Protein AF-A0AAW1HT20-F1 (afdb_monomer_lite)

Radius of gyration: 22.49 Å; chains: 1; bounding box: 61×29×62 Å

Sequence (147 aa):
MLGKKSGVVEKLLQEFPNIVPWQKLLQEFPNIVPWHCMNHRIELAVSDSISDVGAVNHFQIFMDKLYTLYSKSPKNQRELAECASELDLELNKIGRILGTRWVSSSFKTVTAVWYSYQALHSQFKKAQEDVKNRTTTERAMYSALSV

Foldseek 3Di:
DDPPPPCVLVVVVPPQPPDDCVVVVCVVPVPDRDDDDPLQVVLRVVVVVVVVPVVVVVVQVVLVVVLCQCVVDPPLVVQLVVLCVVVVADADRQDHAPPDSGNVVNVSNVVRCVRSVSSLLVSLVVQLPCPPPDDPVRNVVSVVVND

Structure (mmCIF, N/CA/C/O backbone):
data_AF-A0AAW1HT20-F1
#
_entry.id   AF-A0AAW1HT20-F1
#
loop_
_atom_site.group_PDB
_atom_site.id
_atom_site.type_symbol
_atom_site.label_atom_id
_atom_site.label_alt_id
_atom_site.label_comp_id
_atom_site.label_asym_id
_atom_site.label_entity_id
_atom_site.label_seq_id
_atom_site.pdbx_PDB_ins_code
_atom_site.Cartn_x
_atom_site.Cartn_y
_atom_site.Cartn_z
_atom_site.occupancy
_atom_site.B_iso_or_equiv
_atom_site.auth_seq_id
_atom_site.auth_comp_id
_atom_site.auth_asym_id
_atom_site.auth_atom_id
_atom_site.pdbx_PDB_model_num
ATOM 1 N N . MET A 1 1 ? -39.682 6.430 39.116 1.00 31.28 1 MET A N 1
ATOM 2 C CA . MET A 1 1 ? -39.316 5.027 38.828 1.00 31.28 1 MET A CA 1
ATOM 3 C C . MET A 1 1 ? -38.165 5.041 37.835 1.00 31.28 1 MET A C 1
ATOM 5 O O . MET A 1 1 ? -38.383 5.329 36.668 1.00 31.28 1 MET A O 1
ATOM 9 N N . LEU A 1 2 ? -36.936 4.856 38.318 1.00 33.12 2 LEU A N 1
ATOM 10 C CA . LEU A 1 2 ? -35.733 4.826 37.486 1.00 33.12 2 LEU A CA 1
ATOM 11 C C . LEU A 1 2 ? -35.657 3.444 36.826 1.00 33.12 2 LEU A C 1
ATOM 13 O O . LEU A 1 2 ? -35.401 2.446 37.499 1.00 33.12 2 LEU A O 1
ATOM 17 N N . GLY A 1 3 ? -35.965 3.379 35.531 1.00 35.38 3 GLY A N 1
ATOM 18 C CA . GLY A 1 3 ? -35.813 2.162 34.740 1.00 35.38 3 GLY A CA 1
ATOM 19 C C . GLY A 1 3 ? -34.349 1.733 34.749 1.00 35.38 3 GLY A C 1
ATOM 20 O O . GLY A 1 3 ? -33.470 2.523 34.407 1.00 35.38 3 GLY A O 1
ATOM 21 N N . LYS A 1 4 ? -34.092 0.497 35.186 1.00 35.72 4 LYS A N 1
ATOM 22 C CA . LYS A 1 4 ? -32.769 -0.133 35.176 1.00 35.72 4 LYS A CA 1
ATOM 23 C C . LYS A 1 4 ? -32.157 0.043 33.782 1.00 35.72 4 LYS A C 1
ATOM 25 O O . LYS A 1 4 ? -32.705 -0.480 32.813 1.00 35.72 4 LYS A O 1
ATOM 30 N N . LYS A 1 5 ? -31.045 0.782 33.677 1.00 41.28 5 LYS A N 1
ATOM 31 C CA . LYS A 1 5 ? -30.244 0.826 32.449 1.00 41.28 5 LYS A CA 1
ATOM 32 C C . LYS A 1 5 ? -29.877 -0.623 32.124 1.00 41.28 5 LYS A C 1
ATOM 34 O O . LYS A 1 5 ? -29.290 -1.315 32.951 1.00 41.28 5 LYS A O 1
ATOM 39 N N . SER A 1 6 ? -30.345 -1.132 30.984 1.00 41.97 6 SER A N 1
ATOM 40 C CA . SER A 1 6 ? -30.041 -2.504 30.581 1.00 41.97 6 SER A CA 1
ATOM 41 C C . SER A 1 6 ? -28.523 -2.601 30.407 1.00 41.97 6 SER A C 1
ATOM 43 O O . SER A 1 6 ? -27.948 -1.798 29.666 1.00 41.97 6 SER A O 1
ATOM 45 N N . GLY A 1 7 ? -27.881 -3.564 31.077 1.00 38.94 7 GLY A N 1
ATOM 46 C CA . GLY A 1 7 ? -26.419 -3.738 31.091 1.00 38.94 7 GLY A CA 1
ATOM 47 C C . GLY A 1 7 ? -25.774 -3.964 29.715 1.00 38.94 7 GLY A C 1
ATOM 48 O O . GLY A 1 7 ? -24.557 -4.041 29.611 1.00 38.94 7 GLY A O 1
ATOM 49 N N . VAL A 1 8 ? -26.573 -4.040 28.649 1.00 46.72 8 VAL A N 1
ATOM 50 C CA . VAL A 1 8 ? -26.115 -4.046 27.254 1.00 46.72 8 VAL A CA 1
ATOM 51 C C . VAL A 1 8 ? -25.537 -2.685 26.849 1.00 46.72 8 VAL A C 1
ATOM 53 O O . VAL A 1 8 ? -24.519 -2.635 26.169 1.00 46.72 8 VAL A O 1
ATOM 56 N N . VAL A 1 9 ? -26.138 -1.576 27.298 1.00 46.19 9 VAL A N 1
ATOM 57 C CA . VAL A 1 9 ? -25.671 -0.219 26.947 1.00 46.19 9 VAL A CA 1
ATOM 58 C C . VAL A 1 9 ? -24.339 0.087 27.632 1.00 46.19 9 VAL A C 1
ATOM 60 O O . VAL A 1 9 ? -23.459 0.696 27.036 1.00 46.19 9 VAL A O 1
ATOM 63 N N . GLU A 1 10 ? -24.167 -0.387 28.865 1.00 43.56 10 GLU A N 1
ATOM 64 C CA . GLU A 1 10 ? -22.941 -0.205 29.649 1.00 43.56 10 GLU A CA 1
ATOM 65 C C . GLU A 1 10 ? -21.768 -1.028 29.094 1.00 43.56 10 GLU A C 1
ATOM 67 O O . GLU A 1 10 ? -20.646 -0.530 29.055 1.00 43.56 10 GLU A O 1
ATOM 72 N N . LYS A 1 11 ? -22.031 -2.237 28.575 1.00 45.44 11 LYS A N 1
ATOM 73 C CA . LYS A 1 11 ? -21.021 -3.057 27.882 1.00 45.44 11 LYS A CA 1
ATOM 74 C C . LYS A 1 11 ? -20.555 -2.427 26.568 1.00 45.44 11 LYS A C 1
ATOM 76 O O . LYS A 1 11 ? -19.357 -2.328 26.337 1.00 45.44 11 LYS A O 1
ATOM 81 N N . LEU A 1 12 ? -21.481 -1.899 25.764 1.00 43.94 12 LEU A N 1
ATOM 82 C CA . LEU A 1 12 ? -21.146 -1.222 24.502 1.00 43.94 12 LEU A CA 1
ATOM 83 C C . LEU A 1 12 ? -20.331 0.070 24.703 1.00 43.94 12 LEU A C 1
ATOM 85 O O . LEU A 1 12 ? -19.599 0.479 23.807 1.00 43.94 12 LEU A O 1
ATOM 89 N N . LEU A 1 13 ? -20.447 0.714 25.870 1.00 46.69 13 LEU A N 1
ATOM 90 C CA . LEU A 1 13 ? -19.654 1.893 26.239 1.00 46.69 13 LEU A CA 1
ATOM 91 C C . LEU A 1 13 ? -18.237 1.544 26.724 1.00 46.69 13 LEU A C 1
ATOM 93 O O . LEU A 1 13 ? -17.355 2.398 26.657 1.00 46.69 13 LEU A O 1
ATOM 97 N N . GLN A 1 14 ? -18.011 0.322 27.216 1.00 50.59 14 GLN A N 1
ATOM 98 C CA . GLN A 1 14 ? -16.703 -0.140 27.697 1.00 50.59 14 GLN A CA 1
ATOM 99 C C . GLN A 1 14 ? -15.818 -0.733 26.591 1.00 50.59 14 GLN A C 1
ATOM 101 O O . GLN A 1 14 ? -14.603 -0.777 26.763 1.00 50.59 14 GLN A O 1
ATOM 106 N N . GLU A 1 15 ? -16.392 -1.150 25.461 1.00 49.69 15 GLU A N 1
ATOM 107 C CA . GLU A 1 15 ? -15.659 -1.856 24.399 1.00 49.69 15 GLU A CA 1
ATOM 108 C C . GLU A 1 15 ? -14.849 -0.942 23.455 1.00 49.69 15 GLU A C 1
ATOM 110 O O . GLU A 1 15 ? -13.987 -1.445 22.746 1.00 49.69 15 GLU A O 1
ATOM 115 N N . PHE A 1 16 ? -15.032 0.390 23.462 1.00 52.50 16 PHE A N 1
ATOM 116 C CA . PHE A 1 16 ? -14.379 1.272 22.470 1.00 52.50 16 PHE A CA 1
ATOM 117 C C . PHE A 1 16 ? -13.860 2.600 23.068 1.00 52.50 16 PHE A C 1
ATOM 119 O O . PHE A 1 16 ? -14.500 3.645 22.919 1.00 52.50 16 PHE A O 1
ATOM 126 N N . PRO A 1 17 ? -12.689 2.618 23.739 1.00 46.06 17 PRO A N 1
ATOM 127 C CA . PRO A 1 17 ? -12.278 3.754 24.569 1.00 46.06 17 PRO A CA 1
ATOM 128 C C . PRO A 1 17 ? -11.629 4.938 23.828 1.00 46.06 17 PRO A C 1
ATOM 130 O O . PRO A 1 17 ? -11.425 5.986 24.437 1.00 46.06 17 PRO A O 1
ATOM 133 N N . ASN A 1 18 ? -11.271 4.821 22.545 1.00 47.69 18 ASN A N 1
ATOM 134 C CA . ASN A 1 18 ? -10.091 5.563 22.072 1.00 47.69 18 ASN A CA 1
ATOM 135 C C . ASN A 1 18 ? -10.283 6.676 21.029 1.00 47.69 18 ASN A C 1
ATOM 137 O O . ASN A 1 18 ? -9.272 7.211 20.581 1.00 47.69 18 ASN A O 1
ATOM 141 N N . ILE A 1 19 ? -11.497 7.078 20.616 1.00 49.12 19 ILE A N 1
ATOM 142 C CA . ILE A 1 19 ? -11.602 8.023 19.469 1.00 49.12 19 ILE A CA 1
ATOM 143 C C . ILE A 1 19 ? -12.405 9.314 19.718 1.00 49.12 19 ILE A C 1
ATOM 145 O O . ILE A 1 19 ? -12.258 10.272 18.960 1.00 49.12 19 ILE A O 1
ATOM 149 N N . VAL A 1 20 ? -13.157 9.454 20.813 1.00 53.28 20 VAL A N 1
ATOM 150 C CA . VAL A 1 20 ? -13.776 10.743 21.195 1.00 53.28 20 VAL A CA 1
ATOM 151 C C . VAL A 1 20 ? -13.920 10.785 2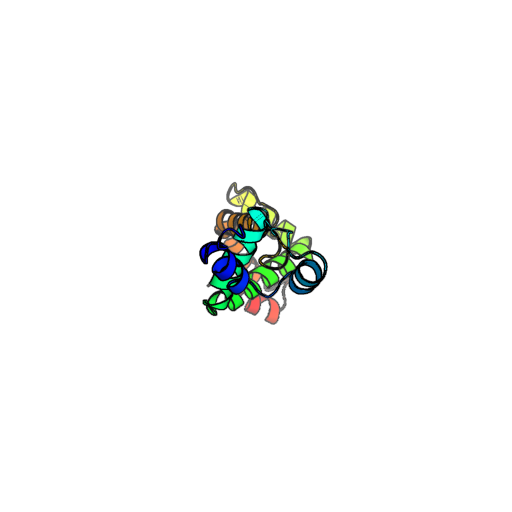2.720 1.00 53.28 20 VAL A C 1
ATOM 153 O O . VAL A 1 20 ? -14.313 9.768 23.294 1.00 53.28 20 VAL A O 1
ATOM 156 N N . PRO A 1 21 ? -13.658 11.914 23.410 1.00 59.47 21 PRO A N 1
ATOM 157 C CA . PRO A 1 21 ? -13.836 12.014 24.857 1.00 59.47 21 PRO A CA 1
ATOM 158 C C . PRO A 1 21 ? -15.329 12.123 25.214 1.00 59.47 21 PRO A C 1
ATOM 160 O O . PRO A 1 21 ? -15.763 13.082 25.849 1.00 59.47 21 PRO A O 1
ATOM 163 N N . TRP A 1 22 ? -16.135 11.128 24.829 1.00 65.69 22 TRP A N 1
ATOM 164 C CA . TRP A 1 22 ? -17.533 10.991 25.247 1.00 65.69 22 TRP A CA 1
ATOM 165 C C . TRP A 1 22 ? -17.656 10.938 26.765 1.00 65.69 22 TRP A C 1
ATOM 167 O O . TRP A 1 22 ? -18.666 11.358 27.311 1.00 65.69 22 TRP A O 1
ATOM 177 N N . GLN A 1 23 ? -16.600 10.496 27.447 1.00 67.06 23 GLN A N 1
ATOM 178 C CA . GLN A 1 23 ? -16.490 10.519 28.900 1.00 67.06 23 GLN A CA 1
ATOM 179 C C . GLN A 1 23 ? -16.712 11.927 29.476 1.00 67.06 23 GLN A C 1
ATOM 181 O O . GLN A 1 23 ? -17.401 12.053 30.481 1.00 67.06 23 GLN A O 1
ATOM 186 N N . LYS A 1 24 ? -16.214 12.989 28.822 1.00 73.94 24 LYS A N 1
ATOM 187 C CA . LYS A 1 24 ? -16.432 14.377 29.271 1.00 73.94 24 LYS A CA 1
ATOM 188 C C . LYS A 1 24 ? -17.866 14.845 29.007 1.00 73.94 24 LYS A C 1
ATOM 190 O O . LYS A 1 24 ? -18.492 15.440 29.873 1.00 73.94 24 LYS A O 1
ATOM 195 N N . LEU A 1 25 ? -18.421 14.500 27.845 1.00 73.75 25 LEU A N 1
ATOM 196 C CA . LEU A 1 25 ? -19.804 14.842 27.487 1.00 73.75 25 LEU A CA 1
ATOM 197 C C . LEU A 1 25 ? -20.839 14.111 28.354 1.00 73.75 25 LEU A C 1
ATOM 199 O O . LEU A 1 25 ? -21.865 14.686 28.693 1.00 73.75 25 LEU A O 1
ATOM 203 N N . LEU A 1 26 ? -20.568 12.866 28.744 1.00 79.38 26 LEU A N 1
ATOM 204 C CA . LEU A 1 26 ? -21.420 12.085 29.643 1.00 79.38 26 LEU A CA 1
ATOM 205 C C . LEU A 1 26 ? -21.334 12.566 31.099 1.00 79.38 26 LEU A C 1
ATOM 207 O O . LEU A 1 26 ? -22.303 12.402 31.838 1.00 79.38 26 LEU A O 1
ATOM 211 N N . GLN A 1 27 ? -20.207 13.166 31.504 1.00 83.25 27 GLN A N 1
ATOM 212 C CA . GLN A 1 27 ? -20.072 13.833 32.804 1.00 83.25 27 GLN A CA 1
ATOM 213 C C . GLN A 1 27 ? -20.932 15.101 32.881 1.00 83.25 27 GLN A C 1
ATOM 215 O O . GLN A 1 27 ? -21.560 15.342 33.908 1.00 83.25 27 GLN A O 1
ATOM 220 N N . GLU A 1 28 ? -20.999 15.883 31.799 1.00 87.50 28 GLU A N 1
ATOM 221 C CA . GLU A 1 28 ? -21.812 17.107 31.738 1.00 87.50 28 GLU A CA 1
ATOM 222 C C . GLU A 1 28 ? -23.297 16.828 31.436 1.00 87.50 28 GLU A C 1
ATOM 224 O O . GLU A 1 28 ? -24.179 17.518 31.945 1.00 87.50 28 GLU A O 1
ATOM 229 N N . PHE A 1 29 ? -23.597 15.786 30.653 1.00 85.31 29 PHE A N 1
ATOM 230 C CA . PHE A 1 29 ? -24.950 15.453 30.201 1.00 85.31 29 PHE A CA 1
ATOM 231 C C . PHE A 1 29 ? -25.235 13.942 30.331 1.00 85.31 29 PHE A C 1
ATOM 233 O O . PHE A 1 29 ? -25.189 13.202 29.343 1.00 85.31 29 PHE A O 1
ATOM 240 N N . PRO A 1 30 ? -25.616 13.454 31.528 1.00 83.25 30 PRO A N 1
ATOM 241 C CA . PRO A 1 30 ? -25.728 12.017 31.828 1.00 83.25 30 PRO A CA 1
ATOM 242 C C . PRO A 1 30 ? -26.869 11.284 31.099 1.00 83.25 30 PRO A C 1
ATOM 244 O O . PRO A 1 30 ? -26.970 10.055 31.172 1.00 83.25 30 PRO A O 1
ATOM 247 N N . ASN A 1 31 ? -27.739 12.031 30.414 1.00 84.88 31 ASN A N 1
ATOM 248 C CA . ASN A 1 31 ? -28.896 11.509 29.685 1.00 84.88 31 ASN A CA 1
ATOM 249 C C . ASN A 1 31 ? -28.655 11.376 28.174 1.00 84.88 31 ASN A C 1
ATOM 251 O O . ASN A 1 31 ? -29.529 10.878 27.467 1.00 84.88 31 ASN A O 1
ATOM 255 N N . ILE A 1 32 ? -27.504 11.822 27.661 1.00 84.31 32 ILE A N 1
ATOM 256 C CA . ILE A 1 32 ? -27.166 11.646 26.247 1.00 84.31 32 ILE A CA 1
ATOM 257 C C . ILE A 1 32 ? -26.827 10.178 25.992 1.00 84.31 32 ILE A C 1
ATOM 259 O O . ILE A 1 32 ? -26.037 9.569 26.710 1.00 84.31 32 ILE A O 1
ATOM 263 N N . VAL A 1 33 ? -27.406 9.618 24.932 1.00 81.12 33 VAL A N 1
ATOM 264 C CA . VAL A 1 33 ? -27.041 8.296 24.422 1.00 81.12 33 VAL A CA 1
ATOM 265 C C . VAL A 1 33 ? -26.129 8.501 23.213 1.00 81.12 33 VAL A C 1
ATOM 267 O O . VAL A 1 33 ? -26.611 8.955 22.172 1.00 81.12 33 VAL A O 1
ATOM 270 N N . PRO A 1 34 ? -24.821 8.207 23.311 1.00 73.00 34 PRO A N 1
ATOM 271 C CA . PRO A 1 34 ? -23.941 8.307 22.161 1.00 73.00 34 PRO A CA 1
ATOM 272 C C . PRO A 1 34 ? -24.320 7.223 21.151 1.00 73.00 34 PRO A C 1
ATOM 274 O O . PRO A 1 34 ? -24.384 6.036 21.469 1.00 73.00 34 PRO A O 1
ATOM 277 N N . TRP A 1 35 ? -24.574 7.638 19.914 1.00 81.06 35 TRP A N 1
ATOM 278 C CA . TRP A 1 35 ? -24.861 6.727 18.816 1.00 81.06 35 TRP A CA 1
ATOM 279 C C . TRP A 1 35 ? -23.875 6.960 17.680 1.00 81.06 35 TRP A C 1
ATOM 281 O O . TRP A 1 35 ? -23.965 7.934 16.934 1.00 81.06 35 TRP A O 1
ATOM 291 N N . HIS A 1 36 ? -22.920 6.047 17.537 1.00 75.69 36 HIS A N 1
ATOM 292 C CA . HIS A 1 36 ? -21.986 6.084 16.421 1.00 75.69 36 HIS A CA 1
ATOM 293 C C . HIS A 1 36 ? -22.686 5.740 15.107 1.00 75.69 36 HIS A C 1
ATOM 295 O O . HIS A 1 36 ? -23.454 4.773 15.044 1.00 75.69 36 HIS A O 1
ATOM 301 N N . CYS A 1 37 ? -22.379 6.495 14.048 1.00 84.44 37 CYS A N 1
ATOM 302 C CA . CYS A 1 37 ? -22.800 6.143 12.698 1.00 84.44 37 CYS A CA 1
ATOM 303 C C . CYS A 1 37 ? -22.188 4.797 12.276 1.00 84.44 37 CYS A C 1
ATOM 305 O O . CYS A 1 37 ? -21.128 4.402 12.767 1.00 84.44 37 CYS A O 1
ATOM 307 N N . MET A 1 38 ? -22.846 4.102 11.344 1.00 84.31 38 MET A N 1
ATOM 308 C CA . MET A 1 38 ? -22.401 2.781 10.886 1.00 84.31 38 MET A CA 1
ATOM 309 C C . MET A 1 38 ? -20.953 2.801 10.380 1.00 84.31 38 MET A C 1
ATOM 311 O O . MET A 1 38 ? -20.167 1.930 10.734 1.00 84.31 38 MET A O 1
ATOM 315 N N . ASN A 1 39 ? -20.566 3.842 9.637 1.00 82.94 39 ASN A N 1
ATOM 316 C CA . ASN A 1 39 ? -19.201 3.978 9.124 1.00 82.94 39 ASN A CA 1
ATOM 317 C C . ASN A 1 39 ? -18.157 4.028 10.241 1.00 82.94 39 ASN A C 1
ATOM 319 O O . ASN A 1 39 ? -17.105 3.415 10.116 1.00 82.94 39 ASN A O 1
ATOM 323 N N . HIS A 1 40 ? -18.457 4.718 11.343 1.00 81.62 40 HIS A N 1
ATOM 324 C CA . HIS A 1 40 ? -17.547 4.772 12.481 1.00 81.62 40 HIS A CA 1
ATOM 325 C C . HIS A 1 40 ? -17.454 3.424 13.203 1.00 81.62 40 HIS A C 1
ATOM 327 O O . HIS A 1 40 ? -16.367 3.025 13.600 1.00 81.62 40 HIS A O 1
ATOM 333 N N . ARG A 1 41 ? -18.574 2.699 13.337 1.00 84.81 41 ARG A N 1
ATOM 334 C CA . ARG A 1 41 ? -18.572 1.351 13.930 1.00 84.81 41 ARG A CA 1
ATOM 335 C C . ARG A 1 41 ? -17.735 0.371 13.108 1.00 84.81 41 ARG A C 1
ATOM 337 O O . ARG A 1 41 ? -16.984 -0.406 13.680 1.00 84.81 41 ARG A O 1
ATOM 344 N N . ILE A 1 42 ? -17.844 0.430 11.780 1.00 86.81 42 ILE A N 1
ATOM 345 C CA . ILE A 1 42 ? -17.045 -0.407 10.875 1.00 86.81 42 ILE A CA 1
ATOM 346 C C . ILE A 1 42 ? -15.559 -0.045 10.975 1.00 86.81 42 ILE A C 1
ATOM 348 O O . ILE A 1 42 ? -14.726 -0.942 11.021 1.00 86.81 42 ILE A O 1
ATOM 352 N N . GLU A 1 43 ? -15.222 1.245 11.048 1.00 84.62 43 GLU A N 1
ATOM 353 C CA . GLU A 1 43 ? -13.836 1.693 11.236 1.00 84.62 43 GLU A CA 1
ATOM 354 C C . GLU A 1 43 ? -13.226 1.140 12.529 1.00 84.62 43 GLU A C 1
ATOM 356 O O . GLU A 1 43 ? -12.122 0.607 12.491 1.00 84.62 43 GLU A O 1
ATOM 361 N N . LEU A 1 44 ? -13.957 1.210 13.648 1.00 82.88 44 LEU A N 1
ATOM 362 C CA . LEU A 1 44 ? -13.515 0.643 14.925 1.00 82.88 44 LEU A CA 1
ATOM 363 C C . LEU A 1 44 ? -13.309 -0.871 14.824 1.00 82.88 44 LEU A C 1
ATOM 365 O O . LEU A 1 44 ? -12.219 -1.353 15.106 1.00 82.88 44 LEU A O 1
ATOM 369 N N . ALA A 1 45 ? -14.306 -1.604 14.321 1.00 86.12 45 ALA A N 1
ATOM 370 C CA . ALA A 1 45 ? -14.225 -3.058 14.195 1.00 86.12 45 ALA A CA 1
ATOM 371 C C . ALA A 1 45 ? -13.043 -3.515 13.320 1.00 86.12 45 ALA A C 1
ATOM 373 O O . ALA A 1 45 ? -12.369 -4.497 13.634 1.00 86.12 45 ALA A O 1
ATOM 374 N N . VAL A 1 46 ? -12.770 -2.797 12.225 1.00 85.75 46 VAL A N 1
ATOM 375 C CA . VAL A 1 46 ? -11.612 -3.067 11.362 1.00 85.75 46 VAL A CA 1
ATOM 376 C C . VAL A 1 46 ? -10.308 -2.705 12.067 1.00 85.75 46 VAL A C 1
ATOM 378 O O . VAL A 1 46 ? -9.365 -3.485 11.996 1.00 85.75 46 VAL A O 1
AT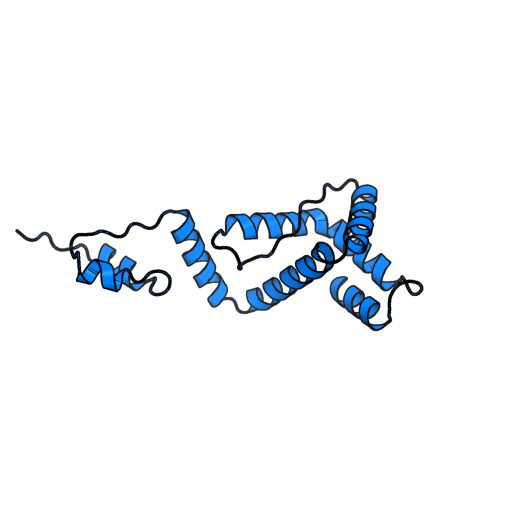OM 381 N N . SER A 1 47 ? -10.247 -1.567 12.762 1.00 83.44 47 SER A N 1
ATOM 382 C CA . SER A 1 47 ? -9.064 -1.166 13.532 1.00 83.44 47 SER A CA 1
ATOM 383 C C . SER A 1 47 ? -8.689 -2.211 14.583 1.00 83.44 47 SER A C 1
ATOM 385 O O . SER A 1 47 ? -7.524 -2.594 14.654 1.00 83.44 47 SER A O 1
ATOM 387 N N . ASP A 1 48 ? -9.667 -2.705 15.342 1.00 84.00 48 ASP A N 1
ATOM 388 C CA . ASP A 1 48 ? -9.450 -3.715 16.383 1.00 84.00 48 ASP A CA 1
ATOM 389 C C . ASP A 1 48 ? -8.982 -5.045 15.768 1.00 84.00 48 ASP A C 1
ATOM 391 O O . ASP A 1 48 ? -7.985 -5.632 16.191 1.00 84.00 48 ASP A O 1
ATOM 395 N N . SER A 1 49 ? -9.617 -5.463 14.667 1.00 85.44 49 SER A N 1
ATOM 396 C CA . SER A 1 49 ? -9.209 -6.667 13.926 1.00 85.44 49 SER A CA 1
ATOM 397 C C . SER A 1 49 ? -7.775 -6.565 13.387 1.00 85.44 49 SER A C 1
ATOM 399 O O . SER A 1 49 ? -7.056 -7.558 13.311 1.00 85.44 49 SER A O 1
ATOM 401 N N . ILE A 1 50 ? -7.349 -5.367 12.981 1.00 84.75 50 ILE A N 1
ATOM 402 C CA . ILE A 1 50 ? -6.002 -5.115 12.459 1.00 84.75 50 ILE A CA 1
ATOM 403 C C . ILE A 1 50 ? -4.966 -5.101 13.581 1.00 84.75 50 ILE A C 1
ATOM 405 O O . ILE A 1 50 ? -3.868 -5.617 13.376 1.00 84.75 50 ILE A O 1
ATOM 409 N N . SER A 1 51 ? -5.294 -4.556 14.757 1.00 80.00 51 SER A N 1
ATOM 410 C CA . SER A 1 51 ? -4.378 -4.586 15.903 1.00 80.00 51 SER A CA 1
ATOM 411 C C . SER A 1 51 ? -4.068 -6.004 16.380 1.00 80.00 51 SER A C 1
ATOM 413 O O . SER A 1 51 ? -2.954 -6.251 16.841 1.00 80.00 51 SER A O 1
ATOM 415 N N . ASP A 1 52 ? -4.999 -6.938 16.192 1.00 81.31 52 ASP A N 1
ATOM 416 C CA . ASP A 1 52 ? -4.807 -8.346 16.547 1.00 81.31 52 ASP A CA 1
ATOM 417 C C . ASP A 1 52 ? -3.941 -9.102 15.522 1.00 81.31 52 ASP A C 1
ATOM 419 O O . ASP A 1 52 ? -3.278 -10.088 15.853 1.00 81.31 52 ASP A O 1
ATOM 423 N N . VAL A 1 53 ? -3.898 -8.635 14.267 1.00 83.12 53 VAL A N 1
ATOM 424 C CA . VAL A 1 53 ? -3.177 -9.289 13.167 1.00 83.12 53 VAL A CA 1
ATOM 425 C C . VAL A 1 53 ? -1.939 -8.480 12.779 1.00 83.12 53 VAL A C 1
ATOM 427 O O . VAL A 1 53 ? -1.941 -7.685 11.838 1.00 83.12 53 VAL A O 1
ATOM 430 N N . GLY A 1 54 ? -0.812 -8.760 13.439 1.00 76.31 54 GLY A N 1
ATOM 431 C CA . GLY A 1 54 ? 0.458 -8.058 13.197 1.00 76.31 54 GLY A CA 1
ATOM 432 C C . GLY A 1 54 ? 0.973 -8.099 11.745 1.00 76.31 54 GLY A C 1
ATOM 433 O O . GLY A 1 54 ? 1.729 -7.219 11.334 1.00 76.31 54 GLY A O 1
ATOM 434 N N . ALA A 1 55 ? 0.539 -9.070 10.932 1.00 79.00 55 ALA A N 1
ATOM 435 C CA . ALA A 1 55 ? 0.886 -9.151 9.509 1.00 79.00 55 ALA A CA 1
ATOM 436 C C . ALA A 1 55 ? 0.339 -7.972 8.679 1.00 79.00 55 ALA A C 1
ATOM 438 O O . ALA A 1 55 ? 0.944 -7.603 7.669 1.00 79.00 55 ALA A O 1
ATOM 439 N N . VAL A 1 56 ? -0.758 -7.342 9.117 1.00 84.88 56 VAL A N 1
ATOM 440 C CA . VAL A 1 56 ? -1.366 -6.206 8.410 1.00 84.88 56 VAL A CA 1
ATOM 441 C C . VAL A 1 56 ? -0.422 -5.002 8.369 1.00 84.88 56 VAL A C 1
ATOM 443 O O . VAL A 1 56 ? -0.420 -4.267 7.384 1.00 84.88 56 VAL A O 1
ATOM 446 N N . ASN A 1 57 ? 0.464 -4.851 9.358 1.00 85.19 57 ASN A N 1
ATOM 447 C CA . ASN A 1 57 ? 1.471 -3.787 9.364 1.00 85.19 57 ASN A CA 1
ATOM 448 C C . ASN A 1 57 ? 2.429 -3.893 8.167 1.00 85.19 57 ASN A C 1
ATOM 450 O O . ASN A 1 57 ? 2.723 -2.893 7.512 1.00 85.19 57 ASN A O 1
ATOM 454 N N . HIS A 1 58 ? 2.887 -5.104 7.831 1.00 88.06 58 HIS A N 1
ATOM 455 C CA . HIS A 1 58 ? 3.750 -5.313 6.664 1.00 88.06 58 HIS A CA 1
ATOM 456 C C . HIS A 1 58 ? 3.014 -4.998 5.360 1.00 88.06 58 HIS A C 1
ATOM 458 O O . HIS A 1 58 ? 3.578 -4.358 4.470 1.00 88.06 58 HIS A O 1
ATOM 464 N N . PHE A 1 59 ? 1.742 -5.393 5.271 1.00 89.69 59 PHE A N 1
ATOM 465 C CA . PHE A 1 59 ? 0.902 -5.078 4.121 1.00 89.69 59 PHE A CA 1
ATOM 466 C C . PHE A 1 59 ? 0.676 -3.567 3.974 1.00 89.69 59 PHE A C 1
ATOM 468 O O . PHE A 1 59 ? 0.804 -3.030 2.876 1.00 89.69 59 PHE A O 1
ATOM 475 N N . GLN A 1 60 ? 0.430 -2.851 5.073 1.00 90.62 60 GLN A N 1
ATOM 476 C CA . GLN A 1 60 ? 0.309 -1.394 5.064 1.00 90.62 60 GLN A CA 1
ATOM 477 C C . GLN A 1 60 ? 1.586 -0.721 4.555 1.00 90.62 60 GLN A C 1
ATOM 479 O O . GLN A 1 60 ? 1.517 0.116 3.656 1.00 90.62 60 GLN A O 1
ATOM 484 N N . ILE A 1 61 ? 2.754 -1.142 5.047 1.00 90.00 61 ILE A N 1
ATOM 485 C CA . ILE A 1 61 ? 4.049 -0.623 4.585 1.00 90.00 61 ILE A CA 1
ATOM 486 C C . ILE A 1 61 ? 4.239 -0.876 3.084 1.00 90.00 61 ILE A C 1
ATOM 488 O O . ILE A 1 61 ? 4.729 -0.002 2.365 1.00 90.00 61 ILE A O 1
ATOM 492 N N . PHE A 1 62 ? 3.862 -2.058 2.593 1.00 91.50 62 PHE A N 1
ATOM 493 C CA . PHE A 1 62 ? 3.914 -2.376 1.167 1.00 91.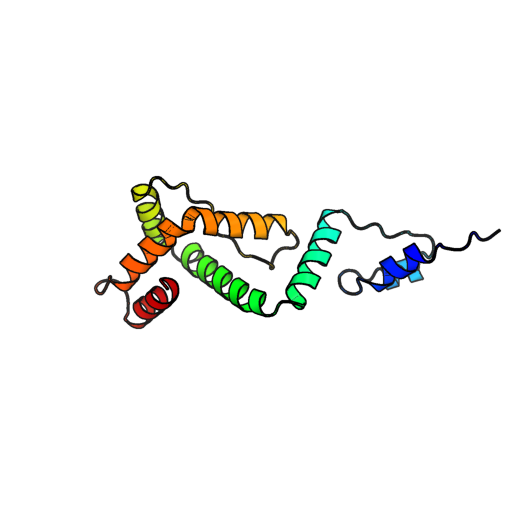50 62 PHE A CA 1
ATOM 494 C C . PHE A 1 62 ? 3.017 -1.440 0.344 1.00 91.50 62 PHE A C 1
ATOM 496 O O . PHE A 1 62 ? 3.482 -0.825 -0.619 1.00 91.50 62 PHE A O 1
ATOM 503 N N . MET A 1 63 ? 1.766 -1.252 0.760 1.00 93.50 63 MET A N 1
ATOM 504 C CA . MET A 1 63 ? 0.815 -0.370 0.078 1.00 93.50 63 MET A CA 1
ATOM 505 C C . MET A 1 63 ? 1.267 1.098 0.098 1.00 93.50 63 MET A C 1
ATOM 507 O O . MET A 1 63 ? 1.164 1.788 -0.917 1.00 93.50 63 MET A O 1
ATOM 511 N N . ASP A 1 64 ? 1.851 1.575 1.200 1.00 92.19 64 ASP A N 1
ATOM 512 C CA . ASP A 1 64 ? 2.409 2.929 1.296 1.00 92.19 64 ASP A CA 1
ATOM 513 C C . ASP A 1 64 ? 3.635 3.129 0.392 1.00 92.19 64 ASP A C 1
ATOM 515 O O . ASP A 1 64 ? 3.833 4.217 -0.172 1.00 92.19 64 ASP A O 1
ATOM 519 N N . LYS A 1 65 ? 4.447 2.081 0.199 1.00 91.81 65 LYS A N 1
ATOM 520 C CA . LYS A 1 65 ? 5.543 2.086 -0.779 1.00 91.81 65 LYS A CA 1
ATOM 521 C C . LYS A 1 65 ? 5.008 2.161 -2.204 1.00 91.81 65 LYS A C 1
ATOM 523 O O . LYS A 1 65 ? 5.490 3.012 -2.950 1.00 91.81 65 LYS A O 1
ATOM 528 N N . LEU A 1 66 ? 4.000 1.362 -2.567 1.00 93.44 66 LEU A N 1
ATOM 529 C CA . LEU A 1 66 ? 3.349 1.448 -3.883 1.00 93.44 66 LEU A CA 1
ATOM 530 C C . LEU A 1 66 ? 2.770 2.841 -4.128 1.00 93.44 66 LEU A C 1
ATOM 532 O O . LEU A 1 66 ? 3.051 3.462 -5.154 1.00 93.44 66 LEU A O 1
ATOM 536 N N . TYR A 1 67 ? 2.030 3.374 -3.155 1.00 93.44 67 TYR A N 1
ATOM 537 C CA . TYR A 1 67 ? 1.513 4.734 -3.223 1.00 93.44 67 TYR A CA 1
ATOM 538 C C . TYR A 1 67 ? 2.641 5.735 -3.473 1.00 93.44 67 TYR A C 1
ATOM 540 O O . TYR A 1 67 ? 2.541 6.574 -4.363 1.00 93.44 67 TYR A O 1
ATOM 548 N N . THR A 1 68 ? 3.738 5.654 -2.721 1.00 92.62 68 THR A N 1
ATOM 549 C CA . THR A 1 68 ? 4.883 6.563 -2.863 1.00 92.62 68 THR A CA 1
ATOM 550 C C . THR A 1 68 ? 5.548 6.438 -4.234 1.00 92.62 68 THR A C 1
ATOM 552 O O . THR A 1 68 ? 5.887 7.456 -4.839 1.00 92.62 68 THR A O 1
ATOM 555 N N . LEU A 1 69 ? 5.699 5.212 -4.735 1.00 92.19 69 LEU A N 1
ATOM 556 C CA . LEU A 1 69 ? 6.354 4.897 -6.001 1.00 92.19 69 LEU A CA 1
ATOM 557 C C . LEU A 1 69 ? 5.648 5.530 -7.201 1.00 92.19 69 LEU A C 1
ATOM 559 O O . LEU A 1 69 ? 6.307 6.087 -8.083 1.00 92.19 69 LEU A O 1
ATOM 563 N N . TYR A 1 70 ? 4.315 5.462 -7.212 1.00 93.06 70 TYR A N 1
ATOM 564 C CA . TYR A 1 70 ? 3.509 5.978 -8.311 1.00 93.06 70 TYR A CA 1
ATOM 565 C C . TYR A 1 70 ? 3.071 7.420 -8.080 1.00 93.06 70 TYR A C 1
ATOM 567 O O . TYR A 1 70 ? 3.127 8.211 -9.009 1.00 93.06 70 TYR A O 1
ATOM 575 N N . SER A 1 71 ? 2.710 7.839 -6.865 1.00 91.31 71 SER A N 1
ATOM 576 C CA . SER A 1 71 ? 2.269 9.227 -6.619 1.00 91.31 71 SER A CA 1
ATOM 577 C C . SER A 1 71 ? 3.369 10.270 -6.835 1.00 91.31 71 SER A C 1
ATOM 579 O O . SER A 1 71 ? 3.059 11.391 -7.233 1.00 91.31 71 SER A O 1
ATOM 581 N N . LYS A 1 72 ? 4.642 9.921 -6.600 1.00 89.38 72 LYS A N 1
ATOM 582 C CA . LYS A 1 72 ? 5.769 10.865 -6.707 1.00 89.38 72 LYS A CA 1
ATOM 583 C C . LYS A 1 72 ? 6.427 10.911 -8.084 1.00 89.38 72 LYS A C 1
ATOM 585 O O . LYS A 1 72 ? 7.163 11.853 -8.357 1.00 89.38 72 LYS A O 1
ATOM 590 N N . SER A 1 73 ? 6.205 9.910 -8.936 1.00 90.56 73 SER A N 1
ATOM 591 C CA . SER A 1 73 ? 6.900 9.780 -10.220 1.00 90.56 73 SER A CA 1
ATOM 592 C C . SER A 1 73 ? 5.911 9.652 -11.381 1.00 90.56 73 SER A C 1
ATOM 594 O O . SER A 1 73 ? 5.407 8.556 -11.643 1.00 90.56 73 SER A O 1
ATOM 596 N N . PRO A 1 74 ? 5.686 10.737 -12.148 1.00 91.69 74 PRO A N 1
ATOM 597 C CA . PRO A 1 74 ? 4.904 10.683 -13.383 1.00 91.69 74 PRO A CA 1
ATOM 598 C C . PRO A 1 74 ? 5.496 9.722 -14.425 1.00 91.69 74 PRO A C 1
ATOM 600 O O . PRO A 1 74 ? 4.782 9.227 -15.290 1.00 91.69 74 PRO A O 1
ATOM 603 N N . LYS A 1 75 ? 6.807 9.446 -14.362 1.00 92.19 75 LYS A N 1
ATOM 604 C CA . LYS A 1 75 ? 7.460 8.442 -15.213 1.00 92.19 75 LYS A CA 1
ATOM 605 C C . LYS A 1 75 ? 6.976 7.031 -14.866 1.00 92.19 75 LYS A C 1
ATOM 607 O O . LYS A 1 75 ? 6.504 6.335 -15.753 1.00 92.19 75 LYS A O 1
ATOM 612 N N . ASN A 1 76 ? 7.001 6.654 -13.586 1.00 92.38 76 ASN A N 1
ATOM 613 C CA . ASN A 1 76 ? 6.526 5.334 -13.154 1.00 92.38 76 ASN A CA 1
ATOM 614 C C . ASN A 1 76 ? 5.028 5.142 -13.442 1.00 92.38 76 ASN A C 1
ATOM 616 O O . ASN A 1 76 ? 4.613 4.037 -13.769 1.00 92.38 76 ASN A O 1
ATOM 620 N N . GLN A 1 77 ? 4.218 6.205 -13.337 1.00 93.50 77 GLN A N 1
ATOM 621 C CA . GLN A 1 77 ? 2.799 6.143 -13.713 1.00 93.50 77 GLN A CA 1
ATOM 622 C C . GLN A 1 77 ? 2.610 5.853 -15.204 1.00 93.50 77 GLN A C 1
ATOM 624 O O . GLN A 1 77 ? 1.773 5.027 -15.551 1.00 93.50 77 GLN A O 1
ATOM 629 N N . ARG A 1 78 ? 3.385 6.510 -16.079 1.00 94.19 78 ARG A N 1
ATOM 630 C CA . ARG A 1 78 ? 3.321 6.271 -17.528 1.00 94.19 78 ARG A CA 1
ATOM 631 C C . ARG A 1 78 ? 3.743 4.853 -17.887 1.00 94.19 78 ARG A C 1
ATOM 633 O O . ARG A 1 78 ? 3.002 4.176 -18.580 1.00 94.19 78 ARG A O 1
ATOM 640 N N . GLU A 1 79 ? 4.859 4.381 -17.341 1.00 93.75 79 GLU A N 1
ATOM 641 C CA . GLU A 1 79 ? 5.328 3.008 -17.572 1.00 93.75 79 GLU A CA 1
ATOM 642 C C . GLU A 1 79 ? 4.312 1.959 -17.086 1.00 93.75 79 GLU A C 1
ATOM 644 O O . GLU A 1 79 ? 4.114 0.932 -17.734 1.00 93.75 79 GLU A O 1
ATOM 649 N N . LEU A 1 80 ? 3.633 2.214 -15.961 1.00 94.75 80 LEU A N 1
ATOM 650 C CA . LEU A 1 80 ? 2.554 1.347 -15.488 1.00 94.75 80 LEU A CA 1
ATOM 651 C C . LEU A 1 80 ? 1.340 1.387 -16.427 1.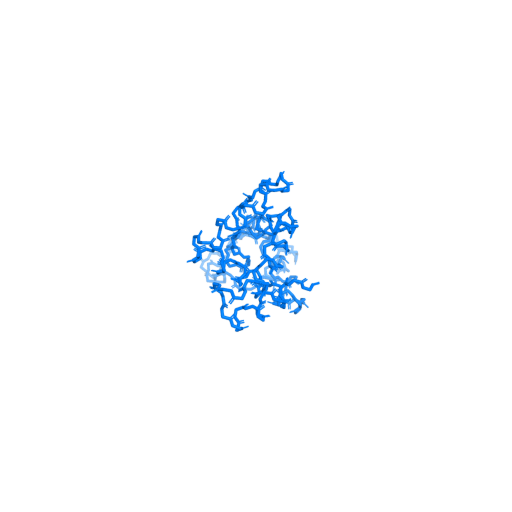00 94.75 80 LEU A C 1
ATOM 653 O O . LEU A 1 80 ? 0.773 0.340 -16.724 1.00 94.75 80 LEU A O 1
ATOM 657 N N . ALA A 1 81 ? 0.950 2.573 -16.901 1.00 94.44 81 ALA A N 1
ATOM 658 C CA . ALA A 1 81 ? -0.155 2.739 -17.843 1.00 94.44 81 ALA A CA 1
ATOM 659 C C . ALA A 1 81 ? 0.120 2.056 -19.190 1.00 94.44 81 ALA A C 1
ATOM 661 O O . ALA A 1 81 ? -0.781 1.445 -19.753 1.00 94.44 81 ALA A O 1
ATOM 662 N N . GLU A 1 82 ? 1.363 2.091 -19.671 1.00 95.06 82 GLU A N 1
ATOM 663 C CA . GLU A 1 82 ? 1.799 1.345 -20.855 1.00 95.06 82 GLU A CA 1
ATOM 664 C C . GLU A 1 82 ? 1.637 -0.166 -20.639 1.00 95.06 82 GLU A C 1
ATOM 666 O O . GLU A 1 82 ? 1.014 -0.839 -21.456 1.00 95.06 82 GLU A O 1
ATOM 671 N N . CYS A 1 83 ? 2.099 -0.692 -19.498 1.00 94.12 83 CYS A N 1
ATOM 672 C CA . CYS A 1 83 ? 1.934 -2.111 -19.164 1.00 94.12 83 CYS A CA 1
ATOM 673 C C . CYS A 1 83 ? 0.464 -2.520 -18.999 1.00 94.12 83 CYS A C 1
ATOM 675 O O . CYS A 1 83 ? 0.106 -3.650 -19.314 1.00 94.12 83 CYS A O 1
ATOM 677 N N . ALA A 1 84 ? -0.386 -1.628 -18.493 1.00 94.62 84 ALA A N 1
ATOM 678 C CA . ALA A 1 84 ? -1.815 -1.888 -18.371 1.00 94.62 84 ALA A CA 1
ATOM 679 C C . ALA A 1 84 ? -2.519 -1.867 -19.732 1.00 94.62 84 ALA A C 1
ATOM 681 O O . ALA A 1 84 ? -3.337 -2.739 -19.994 1.00 94.62 84 ALA A O 1
ATOM 682 N N . SER A 1 85 ? -2.147 -0.933 -20.611 1.00 95.06 85 SER A N 1
ATOM 683 C CA . SER A 1 85 ? -2.649 -0.850 -21.987 1.00 95.06 85 SER A CA 1
ATOM 684 C C . SER A 1 85 ? -2.290 -2.099 -22.801 1.00 95.06 85 SER A C 1
ATOM 686 O O . SER A 1 85 ? -3.134 -2.638 -23.508 1.00 95.06 85 SER A O 1
ATO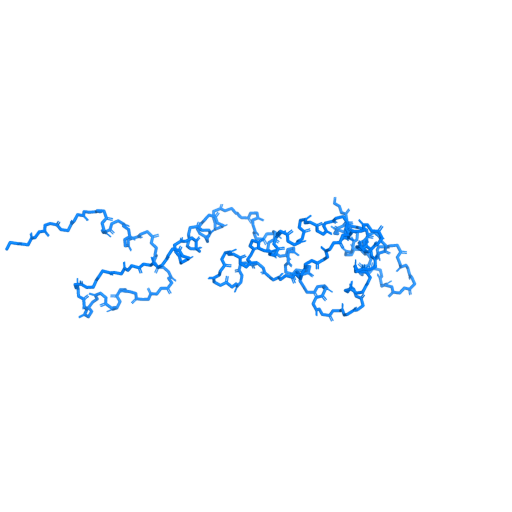M 688 N N . GLU A 1 86 ? -1.069 -2.627 -22.643 1.00 94.31 86 GLU A N 1
ATOM 689 C CA . GLU A 1 86 ? -0.650 -3.900 -23.258 1.00 94.31 86 GLU A CA 1
ATOM 690 C C . GLU A 1 86 ? -1.511 -5.100 -22.818 1.00 94.31 86 GLU A C 1
ATOM 692 O O . GLU A 1 86 ? -1.630 -6.074 -23.559 1.00 94.31 86 GLU A O 1
ATOM 697 N N . LEU A 1 87 ? -2.092 -5.036 -21.617 1.00 93.25 87 LEU A N 1
ATOM 698 C CA . LEU A 1 87 ? -2.921 -6.088 -21.022 1.00 93.25 87 LEU A CA 1
ATOM 699 C C . LEU A 1 87 ? -4.428 -5.786 -21.093 1.00 93.25 87 LEU A C 1
ATOM 701 O O . LEU A 1 87 ? -5.211 -6.554 -20.540 1.00 93.25 87 LEU A O 1
ATOM 705 N N . ASP A 1 88 ? -4.824 -4.683 -21.739 1.00 93.19 88 ASP A N 1
ATOM 706 C CA . ASP A 1 88 ? -6.205 -4.177 -21.793 1.00 93.19 88 ASP A CA 1
ATOM 707 C C . ASP A 1 88 ? -6.854 -4.020 -20.398 1.00 93.19 88 ASP A C 1
ATOM 709 O O . ASP A 1 88 ? -8.010 -4.368 -20.158 1.00 93.19 88 ASP A O 1
ATOM 713 N N . LEU A 1 89 ? -6.071 -3.524 -19.432 1.00 92.81 89 LEU A N 1
ATOM 714 C CA . LEU A 1 89 ? -6.496 -3.313 -18.047 1.00 92.81 89 LEU A CA 1
ATOM 715 C C . LEU A 1 89 ? -6.767 -1.835 -17.756 1.00 92.81 89 LEU A C 1
ATOM 717 O O . LEU A 1 89 ? -5.930 -0.964 -18.000 1.00 92.81 89 LEU A O 1
ATOM 721 N N . GLU A 1 90 ? -7.902 -1.553 -17.117 1.00 91.12 90 GLU A N 1
ATOM 722 C CA . GLU A 1 90 ? -8.215 -0.217 -16.611 1.00 91.12 90 GLU A CA 1
ATOM 723 C C . GLU A 1 90 ? -7.550 0.026 -15.246 1.00 91.12 90 GLU A C 1
ATOM 725 O O . GLU A 1 90 ? -7.819 -0.657 -14.251 1.00 91.12 90 GLU A O 1
ATOM 730 N N . LEU A 1 91 ? -6.672 1.032 -15.179 1.00 90.31 91 LEU A N 1
ATOM 731 C CA . LEU A 1 91 ? -5.990 1.396 -13.940 1.00 90.31 91 LEU A CA 1
ATOM 732 C C . LEU A 1 91 ? -6.831 2.332 -13.078 1.00 90.31 91 LEU A C 1
ATOM 734 O O . LEU A 1 91 ? -7.132 3.466 -13.446 1.00 90.31 91 LEU A O 1
ATOM 738 N N . ASN A 1 92 ? -7.081 1.891 -11.850 1.00 90.69 92 ASN A N 1
ATOM 739 C CA . ASN A 1 92 ? -7.613 2.742 -10.799 1.00 90.69 92 ASN A CA 1
ATOM 740 C C . ASN A 1 92 ? -6.485 3.416 -10.009 1.00 90.69 92 ASN A C 1
ATOM 742 O O . ASN A 1 92 ? -5.397 2.867 -9.828 1.00 90.69 92 ASN A O 1
ATOM 746 N N . LYS A 1 93 ? -6.753 4.618 -9.489 1.00 88.38 93 LYS A N 1
ATOM 747 C CA . LYS A 1 93 ? -5.771 5.368 -8.698 1.00 88.38 93 LYS A CA 1
ATOM 748 C C . LYS A 1 93 ? -5.413 4.612 -7.415 1.00 88.38 93 LYS A C 1
ATOM 750 O O . LYS A 1 93 ? -6.266 4.404 -6.553 1.00 88.38 93 LYS A O 1
ATOM 755 N N . ILE A 1 94 ? -4.129 4.297 -7.253 1.00 92.00 94 ILE A N 1
ATOM 756 C CA . ILE A 1 94 ? -3.592 3.707 -6.023 1.00 92.00 94 ILE A CA 1
ATOM 757 C C . ILE A 1 94 ? -3.527 4.796 -4.944 1.00 92.00 94 ILE A C 1
ATOM 759 O O . ILE A 1 94 ? -2.831 5.804 -5.095 1.00 92.00 94 ILE A O 1
ATOM 763 N N . GLY A 1 95 ? -4.296 4.611 -3.871 1.00 91.06 95 GLY A N 1
ATOM 764 C CA . GLY A 1 95 ? -4.309 5.457 -2.679 1.00 91.06 95 GLY A CA 1
ATOM 765 C C . GLY A 1 95 ? -3.450 4.906 -1.538 1.00 91.06 95 GLY A C 1
ATOM 766 O O . GLY A 1 95 ? -2.665 3.978 -1.719 1.00 91.06 95 GLY A O 1
ATOM 767 N N . ARG A 1 96 ? -3.617 5.484 -0.346 1.00 90.94 96 ARG A N 1
ATOM 768 C CA . ARG A 1 96 ? -3.103 4.926 0.914 1.00 90.94 96 ARG A CA 1
ATOM 769 C C . ARG A 1 96 ? -4.197 4.123 1.606 1.00 90.94 96 ARG A C 1
ATOM 771 O O . ARG A 1 96 ? -5.376 4.446 1.459 1.00 90.94 96 ARG A O 1
ATOM 778 N N . ILE A 1 97 ? -3.805 3.142 2.409 1.00 90.81 97 ILE A N 1
ATOM 779 C CA . ILE A 1 97 ? -4.727 2.362 3.242 1.00 90.81 97 ILE A CA 1
ATOM 780 C C . ILE A 1 97 ? -4.531 2.704 4.717 1.00 90.81 97 ILE A C 1
ATOM 782 O O . ILE A 1 97 ? -3.468 3.181 5.104 1.00 90.81 97 ILE A O 1
ATOM 786 N N . LEU A 1 98 ? -5.569 2.490 5.528 1.00 83.94 98 LEU A N 1
ATOM 787 C CA . LEU A 1 98 ? -5.534 2.607 6.997 1.00 83.94 98 LEU A CA 1
ATOM 788 C C . LEU A 1 98 ? -5.078 3.979 7.546 1.00 83.94 98 LEU A C 1
ATOM 790 O O . LEU A 1 98 ? -4.810 4.121 8.732 1.00 83.94 98 LEU A O 1
ATOM 794 N N . GLY A 1 99 ? -4.993 5.005 6.691 1.00 71.75 99 GLY A N 1
ATOM 795 C CA . GLY A 1 99 ? -4.608 6.372 7.067 1.00 71.75 99 GLY A CA 1
ATOM 796 C C . GLY A 1 99 ? -5.748 7.394 7.007 1.00 71.75 99 GLY A C 1
ATOM 797 O O . GLY A 1 99 ? -5.602 8.507 7.502 1.00 71.75 99 GLY A O 1
ATOM 798 N N . THR A 1 100 ? -6.885 7.047 6.393 1.00 60.88 100 THR A N 1
ATOM 799 C CA . THR A 1 100 ? -8.100 7.885 6.353 1.00 60.88 100 THR A CA 1
ATOM 800 C C . THR A 1 100 ? -9.230 7.165 7.077 1.00 60.88 100 THR A C 1
ATOM 802 O O . THR A 1 100 ? -9.333 5.954 6.937 1.00 60.88 100 THR A O 1
ATOM 805 N N . ARG A 1 101 ? -10.080 7.912 7.804 1.00 65.50 101 ARG A N 1
ATOM 806 C CA . ARG A 1 101 ? -11.208 7.426 8.641 1.00 65.50 101 ARG A CA 1
ATOM 807 C C . ARG A 1 101 ? -12.372 6.788 7.854 1.00 65.50 101 ARG A C 1
ATOM 809 O O . ARG A 1 101 ? -13.539 7.018 8.167 1.00 65.50 101 ARG A O 1
ATOM 816 N N . TRP A 1 102 ? -12.066 6.097 6.765 1.00 81.38 102 TRP A N 1
ATOM 817 C CA . TRP A 1 102 ? -13.037 5.501 5.866 1.00 81.38 102 TRP A CA 1
ATOM 818 C C . TRP A 1 102 ? -12.493 4.167 5.359 1.00 81.38 102 TRP A C 1
ATOM 820 O O . TRP A 1 102 ? -11.791 4.131 4.346 1.00 81.38 102 TRP A O 1
ATOM 830 N N . VAL A 1 103 ? -12.883 3.061 5.999 1.00 85.50 103 VAL A N 1
ATOM 831 C CA . VAL A 1 103 ? -12.637 1.684 5.519 1.00 85.50 103 VAL A CA 1
ATOM 832 C C . VAL A 1 103 ? -12.912 1.524 4.020 1.00 85.50 103 VAL A C 1
ATOM 834 O O . VAL A 1 103 ? -12.146 0.875 3.309 1.00 85.50 103 VAL A O 1
ATOM 837 N N . SER A 1 104 ? -13.949 2.183 3.495 1.00 86.19 104 SER A N 1
ATOM 838 C CA . SER A 1 104 ? -14.276 2.169 2.065 1.00 86.19 104 SER A CA 1
ATOM 839 C C . SER A 1 104 ? -13.145 2.687 1.165 1.00 86.19 104 SER A C 1
ATOM 841 O O . SER A 1 104 ? -13.004 2.232 0.035 1.00 86.19 104 SER A O 1
ATOM 843 N N . SER A 1 105 ? -12.342 3.643 1.639 1.00 88.38 105 SER A N 1
ATOM 844 C CA . SER A 1 105 ? -11.179 4.175 0.916 1.00 88.38 105 SER A CA 1
ATOM 845 C C . SER A 1 105 ? -10.062 3.134 0.823 1.00 88.38 105 SER A C 1
ATOM 847 O O . SER A 1 105 ? -9.531 2.875 -0.262 1.00 88.38 105 SER A O 1
ATOM 849 N N . SER A 1 106 ? -9.768 2.471 1.948 1.00 90.00 106 SER A N 1
ATOM 850 C CA . SER A 1 106 ? -8.819 1.356 2.001 1.00 90.00 106 SER A CA 1
ATOM 851 C C . SER A 1 106 ? -9.267 0.222 1.081 1.00 90.00 106 SER A C 1
ATOM 853 O O . SER A 1 106 ? -8.479 -0.250 0.269 1.00 90.00 106 SER A O 1
ATOM 855 N N . PHE A 1 107 ? -10.552 -0.145 1.125 1.00 91.44 107 PHE A N 1
ATOM 856 C CA . PHE A 1 107 ? -11.122 -1.181 0.264 1.00 91.44 107 PHE A CA 1
ATOM 857 C C . PHE A 1 107 ? -10.966 -0.852 -1.225 1.00 91.44 107 PHE A C 1
ATOM 859 O O . PHE A 1 107 ? -10.472 -1.685 -1.984 1.00 91.44 107 PHE A O 1
ATOM 866 N N . LYS A 1 108 ? -11.305 0.375 -1.649 1.00 92.38 108 LYS A N 1
ATOM 867 C CA . LYS A 1 108 ? -11.115 0.824 -3.041 1.00 92.38 108 LYS A CA 1
ATOM 868 C C . LYS A 1 108 ? -9.653 0.740 -3.474 1.00 92.38 108 LYS A C 1
ATOM 870 O O . LYS A 1 108 ? -9.371 0.304 -4.583 1.00 92.38 108 LYS A O 1
ATOM 875 N N . THR A 1 109 ? -8.732 1.129 -2.597 1.00 93.56 109 THR A N 1
ATOM 876 C CA . THR A 1 109 ? -7.291 1.100 -2.876 1.00 93.56 109 THR A CA 1
ATOM 877 C C . THR A 1 109 ? -6.767 -0.330 -3.016 1.00 93.56 109 THR A C 1
ATOM 879 O O . THR A 1 109 ? -6.050 -0.625 -3.968 1.00 93.56 109 THR A O 1
ATOM 882 N N . VAL A 1 110 ? -7.144 -1.233 -2.105 1.00 94.00 110 VAL A N 1
ATOM 883 C CA . VAL A 1 110 ? -6.771 -2.656 -2.190 1.00 94.00 110 VAL A CA 1
ATOM 884 C C . VAL A 1 110 ? -7.343 -3.278 -3.460 1.00 94.00 110 VAL A C 1
ATOM 886 O O . VAL A 1 110 ? -6.629 -3.959 -4.186 1.00 94.00 110 VAL A O 1
ATOM 889 N N . THR A 1 111 ? -8.600 -2.974 -3.771 1.00 95.06 111 THR A N 1
ATOM 890 C CA . THR A 1 111 ? -9.276 -3.442 -4.985 1.00 95.06 111 THR A CA 1
ATOM 891 C C . THR A 1 111 ? -8.575 -2.943 -6.253 1.00 95.06 111 THR A C 1
ATOM 893 O O . THR A 1 111 ? -8.367 -3.711 -7.188 1.00 95.06 111 THR A O 1
ATOM 896 N N . ALA A 1 112 ? -8.147 -1.677 -6.274 1.00 94.88 112 ALA A N 1
ATOM 897 C CA . ALA A 1 112 ? -7.388 -1.111 -7.385 1.00 94.88 112 ALA A CA 1
ATOM 898 C C . ALA A 1 112 ? -6.064 -1.854 -7.613 1.00 94.88 112 ALA A C 1
ATOM 900 O O . ALA A 1 112 ? -5.744 -2.193 -8.751 1.00 94.88 112 ALA A O 1
ATOM 901 N N . VAL A 1 113 ? -5.315 -2.146 -6.544 1.00 95.19 113 VAL A N 1
ATOM 902 C CA . VAL A 1 113 ? -4.056 -2.906 -6.631 1.00 95.19 113 VAL A CA 1
ATOM 903 C C . VAL A 1 113 ? -4.311 -4.348 -7.059 1.00 95.19 113 VAL A C 1
ATOM 905 O O . VAL A 1 113 ? -3.588 -4.857 -7.907 1.00 95.19 113 VAL A O 1
ATOM 908 N N . TRP A 1 114 ? -5.360 -4.985 -6.538 1.00 95.50 114 TRP A N 1
ATOM 909 C CA . TRP A 1 114 ? -5.730 -6.354 -6.895 1.00 95.50 114 TRP A CA 1
ATOM 910 C C . TRP A 1 114 ? -6.010 -6.503 -8.395 1.00 95.50 114 TRP A C 1
ATOM 912 O O . TRP A 1 114 ? -5.420 -7.357 -9.052 1.00 95.50 114 TRP A O 1
ATOM 922 N N . TYR A 1 115 ? -6.849 -5.632 -8.964 1.00 94.44 115 TYR A N 1
ATOM 923 C CA . TYR A 1 115 ? -7.183 -5.700 -10.390 1.00 94.44 115 TYR A CA 1
ATOM 924 C C . TYR A 1 115 ? -6.041 -5.256 -11.311 1.00 94.44 115 TYR A C 1
ATOM 926 O O . TYR A 1 115 ? -5.936 -5.745 -12.431 1.00 94.44 115 TYR A O 1
ATOM 934 N N . SER A 1 116 ? -5.155 -4.375 -10.843 1.00 93.88 116 SER A N 1
ATOM 935 C CA . SER A 1 116 ? -3.976 -3.935 -11.606 1.00 93.88 116 SER A CA 1
ATOM 936 C C . SER A 1 116 ? -2.722 -4.778 -11.353 1.00 93.88 116 SER A C 1
ATOM 938 O O . SER A 1 116 ? -1.660 -4.464 -11.889 1.00 93.88 116 SER A O 1
ATOM 940 N N . TYR A 1 117 ? -2.820 -5.864 -10.578 1.00 94.00 117 TYR A N 1
ATOM 941 C CA . TYR A 1 117 ? -1.656 -6.626 -10.122 1.00 94.00 117 TYR A CA 1
ATOM 942 C C . TYR A 1 117 ? -0.803 -7.175 -11.272 1.00 94.00 117 TYR A C 1
ATOM 944 O O . TYR A 1 117 ? 0.423 -7.110 -11.217 1.00 94.00 117 TYR A O 1
ATOM 952 N N . GLN A 1 118 ? -1.430 -7.638 -12.356 1.00 94.00 118 GLN A N 1
ATOM 953 C CA . GLN A 1 118 ? -0.703 -8.139 -13.528 1.00 94.00 118 GLN A CA 1
ATOM 954 C C . GLN A 1 118 ? 0.131 -7.037 -14.202 1.00 94.00 118 GLN A C 1
ATOM 956 O O . GLN A 1 118 ? 1.294 -7.257 -14.547 1.00 94.00 118 GLN A O 1
ATOM 961 N N . ALA A 1 119 ? -0.433 -5.831 -14.331 1.00 95.31 119 ALA A N 1
ATOM 962 C CA . ALA A 1 119 ? 0.271 -4.674 -14.879 1.00 95.31 119 ALA A CA 1
ATOM 963 C C . ALA A 1 119 ? 1.407 -4.209 -13.954 1.00 95.31 119 ALA A C 1
ATOM 965 O O . ALA A 1 119 ? 2.504 -3.925 -14.434 1.00 95.31 119 ALA A O 1
ATOM 966 N N . LEU A 1 120 ? 1.170 -4.192 -12.636 1.00 94.75 120 LEU A N 1
ATOM 967 C CA . LEU A 1 120 ? 2.189 -3.896 -11.623 1.00 94.75 120 LEU A CA 1
ATOM 968 C C . LEU A 1 120 ? 3.370 -4.865 -11.733 1.00 94.75 120 LEU A C 1
ATOM 970 O O . LEU A 1 120 ? 4.514 -4.435 -11.853 1.00 94.75 120 LEU A O 1
ATOM 974 N N . HIS A 1 121 ? 3.093 -6.167 -11.778 1.00 94.44 121 HIS A N 1
ATOM 975 C CA . HIS A 1 121 ? 4.117 -7.198 -11.904 1.00 94.44 121 HIS A CA 1
ATOM 976 C C . HIS A 1 121 ? 4.911 -7.074 -13.219 1.00 94.44 121 HIS A C 1
ATOM 978 O O . HIS A 1 121 ? 6.142 -7.134 -13.210 1.00 94.44 121 HIS A O 1
ATOM 984 N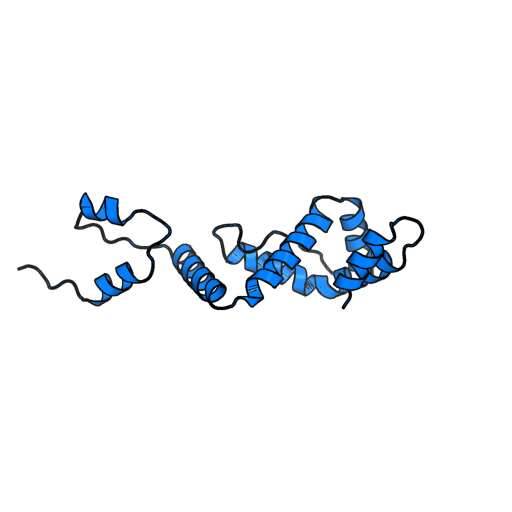 N . SER A 1 122 ? 4.233 -6.827 -14.347 1.00 93.88 122 SER A N 1
ATOM 985 C CA . SER A 1 122 ? 4.893 -6.577 -15.639 1.00 93.88 122 SER A CA 1
ATOM 986 C C . SER A 1 122 ? 5.830 -5.365 -15.572 1.00 93.88 122 SER A C 1
ATOM 988 O O . SER A 1 122 ? 6.992 -5.443 -15.984 1.00 93.88 122 SER A O 1
ATOM 990 N N . GLN A 1 123 ? 5.370 -4.266 -14.967 1.00 94.38 123 GLN A N 1
ATOM 991 C CA . GLN A 1 123 ? 6.172 -3.059 -14.792 1.00 94.38 123 GLN A CA 1
ATOM 992 C C . GLN A 1 123 ? 7.371 -3.296 -13.866 1.00 94.38 123 GLN A C 1
ATOM 994 O O . GLN A 1 123 ? 8.463 -2.814 -14.165 1.00 94.38 123 GLN A O 1
ATOM 999 N N . PHE A 1 124 ? 7.216 -4.072 -12.789 1.00 94.38 124 PHE A N 1
ATOM 1000 C CA . PHE A 1 124 ? 8.327 -4.427 -11.903 1.00 94.38 124 PHE A CA 1
ATOM 1001 C C . PHE A 1 124 ? 9.396 -5.240 -12.623 1.00 94.38 124 PHE A C 1
ATOM 1003 O O . PHE A 1 124 ? 10.582 -4.934 -12.495 1.00 94.38 124 PHE A O 1
ATOM 1010 N N . LYS A 1 125 ? 8.988 -6.214 -13.440 1.00 93.00 125 LYS A N 1
ATOM 1011 C CA . LYS A 1 125 ? 9.917 -7.021 -14.232 1.00 93.00 125 LYS A CA 1
ATOM 1012 C C . LYS A 1 125 ? 10.691 -6.171 -15.244 1.00 93.00 125 LYS A C 1
ATOM 1014 O O . LYS A 1 125 ? 11.919 -6.223 -15.274 1.00 93.00 125 LYS A O 1
ATOM 1019 N N . LYS A 1 126 ? 9.997 -5.312 -16.001 1.00 92.25 126 LYS A N 1
ATOM 1020 C CA . LYS A 1 126 ? 10.639 -4.368 -16.935 1.00 92.25 126 LYS A CA 1
ATOM 1021 C C . LYS A 1 126 ? 11.598 -3.418 -16.203 1.00 92.25 126 LYS A C 1
ATOM 1023 O O . LYS A 1 126 ? 12.713 -3.183 -16.660 1.00 92.25 126 LYS A O 1
ATOM 1028 N N . ALA A 1 127 ? 11.201 -2.911 -15.035 1.00 91.25 127 ALA A N 1
ATOM 1029 C CA . ALA A 1 127 ? 12.023 -2.017 -14.221 1.00 91.25 127 ALA A CA 1
ATOM 1030 C C . ALA A 1 127 ? 13.258 -2.705 -13.610 1.00 91.25 127 ALA A C 1
ATOM 1032 O O . ALA A 1 127 ? 14.294 -2.059 -13.454 1.00 91.25 127 ALA A O 1
ATOM 1033 N N . GLN A 1 128 ? 13.172 -3.993 -13.272 1.00 91.94 128 GLN A N 1
ATOM 1034 C CA . GLN A 1 128 ? 14.310 -4.799 -12.825 1.00 91.94 128 GLN A CA 1
ATOM 1035 C C . GLN A 1 128 ? 15.356 -4.962 -13.937 1.00 91.94 128 GLN A C 1
ATOM 1037 O O . GLN A 1 128 ? 16.555 -4.936 -13.661 1.00 91.94 128 GLN A O 1
ATOM 1042 N N . GLU A 1 129 ? 14.912 -5.153 -15.177 1.00 90.12 129 GLU A N 1
ATOM 1043 C CA . GLU A 1 129 ? 15.774 -5.424 -16.333 1.00 90.12 129 GLU A CA 1
ATOM 1044 C C . GLU A 1 129 ? 16.354 -4.140 -16.966 1.00 90.12 129 GLU A C 1
ATOM 1046 O O . GLU A 1 129 ? 17.311 -4.205 -17.740 1.00 90.12 129 GLU A O 1
ATOM 1051 N N . ASP A 1 130 ? 15.838 -2.956 -16.610 1.00 88.50 130 ASP A N 1
ATOM 1052 C CA . ASP A 1 130 ? 16.288 -1.667 -17.150 1.00 88.50 130 ASP A CA 1
ATOM 1053 C C . ASP A 1 130 ? 17.634 -1.208 -16.559 1.00 88.50 130 ASP A C 1
ATOM 1055 O O . ASP A 1 130 ? 17.725 -0.341 -15.686 1.00 88.50 130 ASP A O 1
ATOM 1059 N N . VAL A 1 131 ? 18.719 -1.784 -17.080 1.00 83.94 131 VAL A N 1
ATOM 1060 C CA . VAL A 1 131 ? 20.102 -1.427 -16.720 1.00 83.94 131 VAL A CA 1
ATOM 1061 C C . VAL A 1 131 ? 20.472 -0.004 -17.160 1.00 83.94 131 VAL A C 1
ATOM 1063 O O . VAL A 1 131 ? 21.388 0.588 -16.590 1.00 83.94 131 VAL A O 1
ATOM 1066 N N . LYS A 1 132 ? 19.777 0.560 -18.157 1.00 83.81 132 LYS A N 1
ATOM 1067 C CA . LYS A 1 132 ? 20.151 1.835 -18.786 1.00 83.81 132 LYS A CA 1
ATOM 1068 C C . LYS A 1 132 ? 19.649 3.045 -18.006 1.00 83.81 132 LYS A C 1
ATOM 1070 O O . LYS A 1 132 ? 20.396 4.008 -17.868 1.00 83.81 132 LYS A O 1
ATOM 1075 N N . ASN A 1 133 ? 18.410 3.012 -17.510 1.00 84.88 133 ASN A N 1
ATOM 1076 C CA . ASN A 1 133 ? 17.793 4.186 -16.880 1.00 84.88 133 ASN A CA 1
ATOM 1077 C C . ASN A 1 133 ? 17.640 4.089 -15.359 1.00 84.88 133 ASN A C 1
ATOM 1079 O O . ASN A 1 133 ? 17.193 5.063 -14.751 1.00 84.88 133 ASN A O 1
ATOM 1083 N N . ARG A 1 134 ? 17.944 2.939 -14.745 1.00 87.31 134 ARG A N 1
ATOM 1084 C CA . ARG A 1 134 ? 17.741 2.706 -13.307 1.00 87.31 134 ARG A CA 1
ATOM 1085 C C . ARG A 1 134 ? 19.022 2.251 -12.632 1.00 87.31 134 ARG A C 1
ATOM 1087 O O . ARG A 1 134 ? 19.805 1.489 -13.197 1.00 87.31 134 ARG A O 1
ATOM 1094 N N . THR A 1 135 ? 19.228 2.701 -11.401 1.00 89.94 135 THR A N 1
ATOM 1095 C CA . THR A 1 135 ? 20.389 2.337 -10.581 1.00 89.94 135 THR A CA 1
ATOM 1096 C C . THR A 1 135 ? 20.300 0.891 -10.090 1.00 89.94 135 THR A C 1
ATOM 1098 O O . THR A 1 135 ? 19.224 0.297 -10.029 1.00 89.94 135 THR A O 1
ATOM 1101 N N . THR A 1 136 ? 21.430 0.306 -9.684 1.00 88.81 136 THR A N 1
ATOM 1102 C CA . THR A 1 136 ? 21.463 -1.059 -9.127 1.00 88.81 136 THR A CA 1
ATOM 1103 C C . THR A 1 136 ? 20.552 -1.209 -7.904 1.00 88.81 136 THR A C 1
ATOM 1105 O O . THR A 1 136 ? 19.861 -2.218 -7.781 1.00 88.81 136 THR A O 1
ATOM 1108 N N . THR A 1 137 ? 20.489 -0.190 -7.042 1.00 88.69 137 THR A N 1
ATOM 1109 C CA . THR A 1 137 ? 19.625 -0.179 -5.852 1.00 88.69 137 THR A CA 1
ATOM 1110 C C . THR A 1 137 ? 18.143 -0.151 -6.214 1.00 88.69 137 THR A C 1
ATOM 1112 O O . THR A 1 137 ? 17.354 -0.888 -5.627 1.00 88.69 137 THR A O 1
ATOM 1115 N N . GLU A 1 138 ? 17.753 0.653 -7.206 1.00 85.88 138 GLU A N 1
ATOM 1116 C CA . GLU A 1 138 ? 16.371 0.669 -7.695 1.00 85.88 138 GLU A CA 1
ATOM 1117 C C . GLU A 1 138 ? 15.994 -0.683 -8.297 1.00 85.88 138 GLU A C 1
ATOM 1119 O O . GLU A 1 138 ? 14.965 -1.239 -7.930 1.00 85.88 138 GLU A O 1
ATOM 1124 N N . ARG A 1 139 ? 16.837 -1.266 -9.156 1.00 88.19 139 ARG A N 1
ATOM 1125 C CA . ARG A 1 139 ? 16.558 -2.580 -9.761 1.00 88.19 139 ARG A CA 1
ATOM 1126 C C . ARG A 1 139 ? 16.401 -3.681 -8.707 1.00 88.19 139 ARG A C 1
ATOM 1128 O O . ARG A 1 139 ? 15.491 -4.496 -8.820 1.00 88.19 139 ARG A O 1
ATOM 1135 N N . ALA A 1 140 ? 17.218 -3.665 -7.651 1.00 87.62 140 ALA A N 1
ATOM 1136 C CA . ALA A 1 140 ? 17.078 -4.586 -6.522 1.00 87.62 140 ALA A CA 1
ATOM 1137 C C . ALA A 1 140 ? 15.749 -4.394 -5.764 1.00 87.62 140 ALA A C 1
ATOM 1139 O O . ALA A 1 140 ? 15.113 -5.374 -5.383 1.00 87.62 140 ALA A O 1
ATOM 1140 N N . MET A 1 141 ? 15.291 -3.147 -5.594 1.00 89.56 141 MET A N 1
ATOM 1141 C CA . MET A 1 141 ? 13.974 -2.858 -5.015 1.00 89.56 141 MET A CA 1
ATOM 1142 C C . MET A 1 141 ? 12.843 -3.455 -5.862 1.00 89.56 141 MET A C 1
ATOM 1144 O O . MET A 1 141 ? 11.957 -4.094 -5.305 1.00 89.56 141 MET A O 1
ATOM 1148 N N . TYR A 1 142 ? 12.868 -3.271 -7.186 1.00 88.94 142 TYR A N 1
ATOM 1149 C CA . TYR A 1 142 ? 11.849 -3.838 -8.081 1.00 88.94 142 TYR A CA 1
ATOM 1150 C C . TYR A 1 142 ? 11.878 -5.364 -8.115 1.00 88.94 142 TYR A C 1
ATOM 1152 O O . TYR A 1 142 ? 10.818 -5.980 -8.140 1.00 88.94 142 TYR A O 1
ATOM 1160 N N . SER A 1 143 ? 13.065 -5.967 -8.016 1.00 87.31 143 SER A N 1
ATOM 1161 C CA . SER A 1 143 ? 13.211 -7.419 -7.892 1.00 87.31 143 SER A CA 1
ATOM 1162 C C . SER A 1 143 ? 12.479 -7.959 -6.662 1.00 87.31 143 SER A C 1
ATOM 1164 O O . SER A 1 143 ? 11.672 -8.880 -6.772 1.00 87.31 143 SER A O 1
ATOM 1166 N N . ALA A 1 144 ? 12.655 -7.308 -5.508 1.00 85.12 144 ALA A N 1
ATOM 1167 C CA . ALA A 1 144 ? 11.961 -7.677 -4.276 1.00 85.12 144 ALA A CA 1
ATOM 1168 C C . ALA A 1 144 ? 10.431 -7.477 -4.335 1.00 85.12 144 ALA A C 1
ATOM 1170 O O . ALA A 1 144 ? 9.716 -8.094 -3.553 1.00 85.12 144 ALA A O 1
ATOM 1171 N N . LEU A 1 145 ? 9.926 -6.619 -5.230 1.00 83.81 145 LEU A N 1
ATOM 1172 C CA . LEU A 1 145 ? 8.488 -6.395 -5.444 1.00 83.81 145 LEU A CA 1
ATOM 1173 C C . LEU A 1 145 ? 7.868 -7.363 -6.465 1.00 83.81 145 LEU A C 1
ATOM 1175 O O . LEU A 1 145 ? 6.646 -7.430 -6.559 1.00 83.81 145 LEU A O 1
ATOM 1179 N N . SER A 1 146 ? 8.696 -8.066 -7.243 1.00 74.88 146 SER A N 1
ATOM 1180 C CA . SER A 1 146 ? 8.270 -8.990 -8.306 1.00 74.88 146 SER A CA 1
ATOM 1181 C C . SER A 1 146 ? 8.178 -10.461 -7.880 1.00 74.88 146 SER A C 1
ATOM 1183 O O . SER A 1 146 ? 7.927 -11.312 -8.728 1.00 74.88 146 SER A O 1
ATOM 1185 N N . VAL A 1 147 ? 8.416 -10.754 -6.596 1.00 61.44 147 VAL A N 1
ATOM 1186 C CA . VAL A 1 147 ? 8.274 -12.095 -5.991 1.00 61.44 147 VAL A CA 1
ATOM 1187 C C . VAL A 1 147 ? 6.806 -12.389 -5.709 1.00 61.44 147 VAL A C 1
ATOM 1189 O O . VAL A 1 147 ? 6.391 -13.537 -5.973 1.00 61.44 147 VAL A O 1
#

pLDDT: mean 81.32, std 16.6, range [31.28, 95.5]

Secondary structure (DSSP, 8-state):
------HHHHHHHHS--SSS-HHHHHHH-TT------HHHHHHHHHHHHHHH-THHHHHHHHHHHHHHHHHS-HHHHHHHHHHHHHTTPPPPPP--SSSSS-HHHHHHHHHHHHHTHHHHHHHHHHHHH-TTTS-HHHHHHHHHH--

Organism: Popillia japonica (NCBI:txid7064)